Protein AF-A0A8T6NAM1-F1 (afdb_monomer_lite)

Foldseek 3Di:
DVVVVVVVVCVVPPDDDDVVQVVDPPDDDDDAQDADQQARFGRHDDPDPVPDDRLAPRQPAFFDWDWDQDQACDWDAHNNDIDDDHHRDTDTGGPSVVSGNDPDDD

Secondary structure (DSSP, 8-state):
-HHHHHHHHHHHHS----HHHHS-TTPPPPPTT-B-TTT--B----S-TTT--HHHHT--S---EEEEEEEESS-EEETTEEE--EEEEEEEEEHHHHH--PPPP-

Sequence (106 aa):
AFKKKIESLQHEIGAHIDPNVTIDVHRIFRMGGTINSKSGLTKTLCTDIAKFNPGMDACFIDDDQVTVLVNCPVSFKLKNKKFGPYKKEQVSIPKYALGAKLPPRH

Radius of gyration: 19.1 Å; chains: 1; bounding box: 41×36×47 Å

pLDDT: mean 89.02, std 11.63, range [32.16, 97.12]

Structure (mmCIF, N/CA/C/O backbone):
data_AF-A0A8T6NAM1-F1
#
_entry.id   AF-A0A8T6NAM1-F1
#
loop_
_atom_site.group_PDB
_atom_site.id
_atom_site.type_symbol
_atom_site.label_atom_id
_atom_site.label_alt_id
_atom_site.label_comp_id
_atom_site.label_asym_id
_atom_site.label_entity_id
_atom_site.label_seq_id
_atom_site.pdbx_PDB_ins_code
_atom_site.Cartn_x
_atom_site.Cartn_y
_atom_site.Cartn_z
_atom_site.occupancy
_atom_site.B_iso_or_equiv
_atom_site.auth_seq_id
_atom_site.auth_comp_id
_atom_site.auth_asym_id
_atom_site.auth_atom_id
_atom_site.pdbx_PDB_model_num
ATOM 1 N N . ALA A 1 1 ? 21.936 24.438 -25.581 1.00 76.19 1 ALA A N 1
ATOM 2 C CA . ALA A 1 1 ? 20.563 24.053 -25.982 1.00 76.19 1 ALA A CA 1
ATOM 3 C C . ALA A 1 1 ? 20.396 22.534 -26.114 1.00 76.19 1 ALA A C 1
ATOM 5 O O . ALA A 1 1 ? 19.559 21.981 -25.419 1.00 76.19 1 ALA A O 1
ATOM 6 N N . PHE A 1 2 ? 21.212 21.848 -26.927 1.00 89.69 2 PHE A N 1
ATOM 7 C CA . PHE A 1 2 ? 21.095 20.398 -27.171 1.00 89.69 2 PHE A CA 1
ATOM 8 C C . PHE A 1 2 ? 21.294 19.515 -25.923 1.00 89.69 2 PHE A C 1
ATOM 10 O O . PHE A 1 2 ? 20.430 18.705 -25.616 1.00 89.69 2 PHE A O 1
ATOM 17 N N . LYS A 1 3 ? 22.362 19.733 -25.138 1.00 89.94 3 LYS A N 1
ATOM 18 C CA . LYS A 1 3 ? 22.636 18.975 -23.896 1.00 89.94 3 LYS A CA 1
ATOM 19 C C . LYS A 1 3 ? 21.459 18.984 -22.909 1.00 89.94 3 LYS A C 1
ATOM 21 O O . LYS A 1 3 ? 21.022 17.933 -22.468 1.00 89.94 3 LYS A O 1
ATOM 26 N N . LYS A 1 4 ? 20.887 20.165 -22.655 1.00 91.81 4 LYS A N 1
ATOM 27 C CA . LYS A 1 4 ? 19.721 20.334 -21.773 1.00 91.81 4 LYS A CA 1
ATOM 28 C C . LYS A 1 4 ? 18.492 19.556 -22.270 1.00 91.81 4 LYS A C 1
ATOM 30 O O . LYS A 1 4 ? 17.691 19.098 -21.469 1.00 91.81 4 LYS A O 1
ATOM 35 N N . LYS A 1 5 ? 18.363 19.393 -23.593 1.00 91.00 5 LYS A N 1
ATOM 36 C CA . LYS A 1 5 ? 17.297 18.609 -24.228 1.00 91.00 5 LYS A CA 1
ATOM 37 C C . LYS A 1 5 ? 17.527 17.100 -24.083 1.00 91.00 5 LYS A C 1
ATOM 39 O O . LYS A 1 5 ? 16.571 16.358 -23.923 1.00 91.00 5 LYS A O 1
ATOM 44 N N . ILE A 1 6 ? 18.781 16.645 -24.097 1.00 92.12 6 ILE A N 1
ATOM 45 C CA . ILE A 1 6 ? 19.126 15.244 -23.803 1.00 92.12 6 ILE A CA 1
ATOM 46 C C . ILE A 1 6 ? 18.876 14.920 -22.326 1.00 92.12 6 ILE A C 1
ATOM 48 O O . ILE A 1 6 ? 18.289 13.889 -22.028 1.00 92.12 6 ILE A O 1
ATOM 52 N N . GLU A 1 7 ? 19.251 15.815 -21.410 1.00 91.12 7 GLU A N 1
ATOM 53 C CA . GLU A 1 7 ? 19.001 15.648 -19.970 1.00 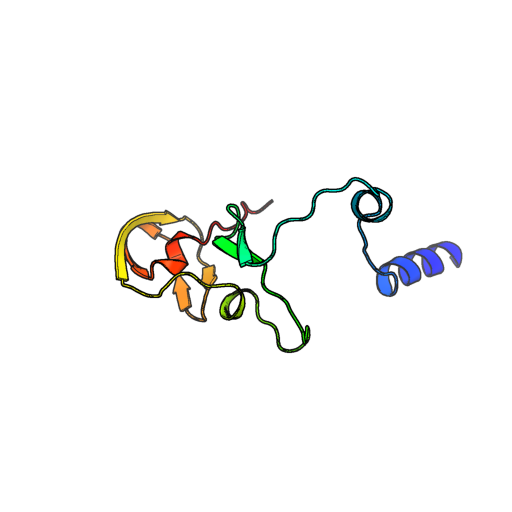91.12 7 GLU A CA 1
ATOM 54 C C . GLU A 1 7 ? 17.498 15.593 -19.649 1.00 91.12 7 GLU A C 1
ATOM 56 O O . GLU A 1 7 ? 17.068 14.743 -18.871 1.00 91.12 7 GLU A O 1
ATOM 61 N N . SER A 1 8 ? 16.678 16.443 -20.282 1.00 90.81 8 SER A N 1
ATOM 62 C CA . SER A 1 8 ? 15.221 16.387 -20.104 1.00 90.81 8 SER A CA 1
ATOM 63 C C . SER A 1 8 ? 14.627 15.093 -20.656 1.00 90.81 8 SER A C 1
ATOM 65 O O . SER A 1 8 ? 13.813 14.465 -19.988 1.00 90.81 8 SER A O 1
ATOM 67 N N . LEU A 1 9 ? 15.077 14.651 -21.837 1.00 90.31 9 LEU A N 1
ATOM 68 C CA . LEU A 1 9 ? 14.637 13.383 -22.419 1.00 90.31 9 LEU A CA 1
ATOM 69 C C . LEU A 1 9 ? 15.022 12.201 -21.531 1.00 90.31 9 LEU A C 1
ATOM 71 O O . LEU A 1 9 ? 14.183 11.347 -21.285 1.00 90.31 9 LEU A O 1
ATOM 75 N N . GLN A 1 10 ? 16.247 12.170 -20.999 1.00 90.12 10 GLN A N 1
ATOM 76 C CA . GLN A 1 10 ? 16.686 11.134 -20.063 1.00 90.12 10 GLN A CA 1
ATOM 77 C C . GLN A 1 10 ? 15.792 11.081 -18.820 1.00 90.12 10 GLN A C 1
ATOM 79 O O . GLN A 1 10 ? 15.475 9.994 -18.350 1.00 90.12 10 GLN A O 1
ATOM 84 N N . HIS A 1 11 ? 15.373 12.230 -18.290 1.00 87.81 11 HIS A N 1
ATOM 85 C CA . HIS A 1 11 ? 14.467 12.275 -17.146 1.00 87.81 11 HIS A CA 1
ATOM 86 C C . HIS A 1 11 ? 13.050 11.778 -17.490 1.00 87.81 11 HIS A C 1
ATOM 88 O O . HIS A 1 11 ? 12.411 11.130 -16.660 1.00 87.81 11 HIS A O 1
ATOM 94 N N . GLU A 1 12 ? 12.560 12.080 -18.696 1.00 89.94 12 GLU A N 1
ATOM 95 C CA . GLU A 1 12 ? 11.226 11.689 -19.173 1.00 89.94 12 GLU A CA 1
ATOM 96 C C . GLU A 1 12 ? 11.128 10.206 -19.552 1.00 89.94 12 GLU A C 1
ATOM 98 O O . GLU A 1 12 ? 10.128 9.564 -19.241 1.00 89.94 12 GLU A O 1
ATOM 103 N N . ILE A 1 13 ? 12.148 9.660 -20.221 1.00 91.00 13 ILE A N 1
ATOM 104 C CA . ILE A 1 13 ? 12.122 8.290 -20.766 1.00 91.00 13 ILE A CA 1
ATOM 105 C C . ILE A 1 13 ? 12.919 7.293 -19.923 1.00 91.00 13 ILE A C 1
ATOM 107 O O . ILE A 1 13 ? 12.761 6.083 -20.077 1.00 91.00 13 ILE A O 1
ATOM 111 N N . GLY A 1 14 ? 13.825 7.783 -19.077 1.00 88.38 14 GLY A N 1
ATOM 112 C CA . GLY A 1 14 ? 14.701 6.949 -18.270 1.00 88.38 14 GLY A CA 1
ATOM 113 C C . GLY A 1 14 ? 13.946 6.241 -17.151 1.00 88.38 14 GLY A C 1
ATOM 114 O O . GLY A 1 14 ? 13.052 6.800 -16.516 1.00 88.38 14 GLY A O 1
ATOM 115 N N . ALA A 1 15 ? 14.344 5.000 -16.873 1.00 89.44 15 ALA A N 1
ATOM 116 C CA . ALA A 1 15 ? 13.851 4.278 -15.711 1.00 89.44 15 ALA A CA 1
ATOM 117 C C . ALA A 1 15 ? 14.473 4.856 -14.430 1.00 89.44 15 ALA A C 1
ATOM 119 O O . ALA A 1 15 ? 15.695 4.876 -14.269 1.00 89.44 15 ALA A O 1
ATOM 120 N N . HIS A 1 16 ? 13.624 5.289 -13.499 1.00 90.50 16 HIS A N 1
ATOM 121 C CA . HIS A 1 16 ? 14.044 5.778 -12.185 1.00 90.50 16 HIS A CA 1
ATOM 122 C C . HIS A 1 16 ? 14.272 4.594 -11.244 1.00 90.50 16 HIS A C 1
ATOM 124 O O . HIS A 1 16 ? 13.342 4.088 -10.618 1.00 90.50 16 HIS A O 1
ATOM 130 N N . ILE A 1 17 ? 15.518 4.126 -11.185 1.00 91.81 17 ILE A N 1
ATOM 131 C CA . ILE A 1 17 ? 15.949 2.989 -10.363 1.00 91.81 17 ILE A CA 1
ATOM 132 C C . ILE A 1 17 ? 16.922 3.498 -9.299 1.00 91.81 17 ILE A C 1
ATOM 134 O O . ILE A 1 17 ? 17.776 4.329 -9.588 1.00 91.81 17 ILE A O 1
ATOM 138 N N . ASP A 1 18 ? 16.819 2.985 -8.073 1.00 92.88 18 ASP A N 1
ATOM 139 C CA . ASP A 1 18 ? 17.806 3.249 -7.024 1.00 92.88 18 ASP A CA 1
ATOM 140 C C . ASP A 1 18 ? 19.069 2.390 -7.275 1.00 92.88 18 ASP A C 1
ATOM 142 O O . ASP A 1 18 ? 19.023 1.156 -7.131 1.00 92.88 18 ASP A O 1
ATOM 146 N N . PRO A 1 19 ? 20.206 3.000 -7.666 1.00 93.62 19 PRO A N 1
ATOM 147 C CA . PRO A 1 19 ? 21.412 2.253 -8.004 1.00 93.62 19 PRO A CA 1
ATOM 148 C C . PRO A 1 19 ? 22.000 1.537 -6.786 1.00 93.62 19 PRO A C 1
ATOM 150 O O . PRO A 1 19 ? 22.509 0.431 -6.938 1.00 93.62 19 PRO A O 1
ATOM 153 N N . ASN A 1 20 ? 21.844 2.085 -5.575 1.00 95.56 20 ASN A N 1
ATOM 154 C CA . ASN A 1 20 ? 22.351 1.473 -4.343 1.00 95.56 20 ASN A CA 1
ATOM 155 C C . ASN A 1 20 ? 21.590 0.185 -3.983 1.00 95.56 20 ASN A C 1
ATOM 157 O O . ASN A 1 20 ? 22.079 -0.634 -3.210 1.00 95.56 20 ASN A O 1
ATOM 161 N N . VAL A 1 21 ? 20.373 -0.008 -4.509 1.00 94.25 21 VAL A N 1
ATOM 162 C CA . VAL A 1 21 ? 19.652 -1.295 -4.438 1.00 94.25 21 VAL A CA 1
ATOM 163 C C . VAL A 1 21 ? 20.188 -2.287 -5.446 1.00 94.25 21 V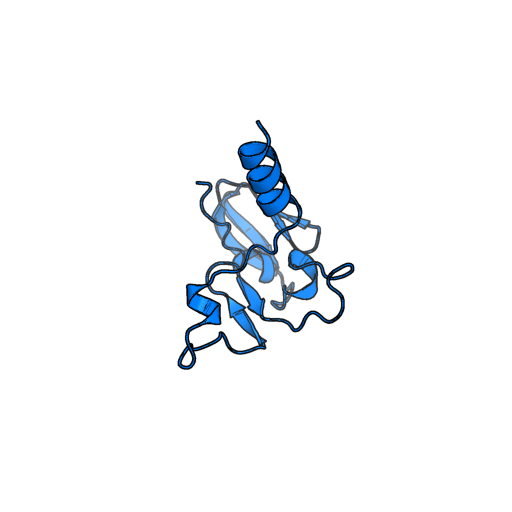AL A C 1
ATOM 165 O O . VAL A 1 21 ? 20.273 -3.471 -5.142 1.00 94.25 21 VAL A O 1
ATOM 168 N N . THR A 1 22 ? 20.513 -1.805 -6.638 1.00 96.00 22 THR A N 1
ATOM 169 C CA . THR A 1 22 ? 20.732 -2.656 -7.806 1.00 96.00 22 THR A CA 1
ATOM 170 C C . THR A 1 22 ? 22.141 -3.243 -7.838 1.00 96.00 22 THR A C 1
ATOM 172 O O . THR A 1 22 ? 22.312 -4.379 -8.264 1.00 96.00 22 THR A O 1
ATOM 175 N N . ILE A 1 23 ? 23.145 -2.491 -7.377 1.00 96.62 23 ILE A N 1
ATOM 176 C CA . ILE A 1 23 ? 24.553 -2.920 -7.418 1.00 96.62 23 ILE A CA 1
ATOM 177 C C . ILE A 1 23 ? 24.966 -3.800 -6.229 1.00 96.62 23 ILE A C 1
ATOM 179 O O . ILE A 1 23 ? 26.014 -4.438 -6.276 1.00 96.62 23 ILE A O 1
ATOM 183 N N . ASP A 1 24 ? 24.176 -3.816 -5.153 1.00 97.12 24 ASP A N 1
ATOM 184 C CA . ASP A 1 24 ? 24.509 -4.523 -3.917 1.00 97.12 24 ASP A CA 1
ATOM 185 C C . ASP A 1 24 ? 24.065 -5.993 -3.974 1.00 97.12 24 ASP A C 1
ATOM 187 O O . ASP A 1 24 ? 22.890 -6.327 -3.807 1.00 97.12 24 ASP A O 1
ATOM 191 N N . VAL A 1 25 ? 25.037 -6.884 -4.175 1.00 95.44 25 VAL A N 1
ATOM 192 C CA . VAL A 1 25 ? 24.836 -8.341 -4.254 1.00 95.44 25 VAL A CA 1
ATOM 193 C C . VAL A 1 25 ? 24.508 -8.993 -2.907 1.00 95.44 25 VAL A C 1
ATOM 195 O O . VAL A 1 25 ? 24.064 -10.139 -2.874 1.00 95.44 25 VAL A O 1
ATOM 198 N N . HIS A 1 26 ? 24.705 -8.282 -1.794 1.00 96.31 26 HIS A N 1
ATOM 199 C CA . HIS A 1 26 ? 24.439 -8.779 -0.443 1.00 96.31 26 HIS A CA 1
ATOM 200 C C . HIS A 1 26 ? 23.152 -8.204 0.155 1.00 96.31 26 HIS A C 1
ATOM 202 O O . HIS A 1 26 ? 22.868 -8.384 1.343 1.00 96.31 26 HIS A O 1
ATOM 208 N N . ARG A 1 27 ? 22.343 -7.522 -0.659 1.00 94.81 27 ARG A N 1
ATOM 209 C CA . ARG A 1 27 ? 21.161 -6.823 -0.176 1.00 94.81 27 ARG A CA 1
ATOM 210 C C . ARG A 1 27 ? 20.070 -7.772 0.312 1.00 94.81 27 ARG A C 1
ATOM 212 O O . ARG A 1 27 ? 19.625 -8.681 -0.386 1.00 94.81 27 ARG A O 1
ATOM 219 N N . ILE A 1 28 ? 19.536 -7.471 1.494 1.00 95.75 28 ILE A N 1
ATOM 220 C CA . ILE A 1 28 ? 18.362 -8.156 2.038 1.00 95.75 28 ILE A CA 1
ATOM 221 C C . ILE A 1 28 ? 17.092 -7.513 1.476 1.00 95.75 28 ILE A C 1
ATOM 223 O O . ILE A 1 28 ? 16.828 -6.321 1.665 1.00 95.75 28 ILE A O 1
ATOM 227 N N . PHE A 1 29 ? 16.259 -8.323 0.828 1.00 94.75 29 PHE A N 1
ATOM 228 C CA . PHE A 1 29 ? 14.935 -7.909 0.381 1.00 94.75 29 PHE A CA 1
ATOM 229 C C . PHE A 1 29 ? 13.872 -8.249 1.416 1.00 94.75 29 PHE A C 1
ATOM 231 O O . PHE A 1 29 ? 13.914 -9.278 2.087 1.00 94.75 29 PHE A O 1
ATOM 238 N N . ARG A 1 30 ? 12.844 -7.401 1.492 1.00 93.56 30 ARG A N 1
ATOM 239 C CA . ARG A 1 30 ? 11.649 -7.724 2.273 1.00 93.56 30 ARG A CA 1
ATOM 240 C C . ARG A 1 30 ? 11.030 -9.031 1.769 1.00 93.56 30 ARG A C 1
ATOM 242 O O . ARG A 1 30 ? 10.822 -9.180 0.564 1.00 93.56 30 ARG A O 1
ATOM 249 N N . MET A 1 31 ? 10.679 -9.916 2.690 1.00 95.75 31 MET A N 1
ATOM 250 C CA . MET A 1 31 ? 10.020 -11.187 2.398 1.00 95.75 31 MET A CA 1
ATOM 251 C C . MET A 1 31 ? 8.602 -10.970 1.837 1.00 95.75 31 MET A C 1
ATOM 253 O O . MET A 1 31 ? 7.870 -10.090 2.299 1.00 95.75 31 MET A O 1
ATOM 257 N N . GLY A 1 32 ? 8.220 -11.741 0.816 1.00 95.25 32 GLY A N 1
ATOM 258 C CA . GLY A 1 32 ? 6.860 -11.719 0.262 1.00 95.25 32 GLY A CA 1
ATOM 259 C C . GLY A 1 32 ? 5.820 -12.150 1.300 1.00 95.25 32 GLY A C 1
ATOM 260 O O . GLY A 1 32 ? 6.132 -12.922 2.199 1.00 95.25 32 GLY A O 1
ATOM 261 N N . GLY A 1 33 ? 4.606 -11.605 1.224 1.00 93.06 33 GLY A N 1
ATOM 262 C CA . GLY A 1 33 ? 3.531 -11.890 2.182 1.00 93.06 33 GLY A CA 1
ATOM 263 C C . GLY A 1 33 ? 3.659 -11.178 3.535 1.00 93.06 33 GLY A C 1
ATOM 264 O O . GLY A 1 33 ? 2.731 -11.223 4.335 1.00 93.06 33 GLY A O 1
ATOM 265 N N . THR A 1 34 ? 4.762 -10.467 3.797 1.00 94.50 34 THR A N 1
ATOM 266 C CA . THR A 1 34 ? 4.934 -9.701 5.044 1.00 94.50 34 THR A CA 1
ATOM 267 C C . THR A 1 34 ? 4.298 -8.312 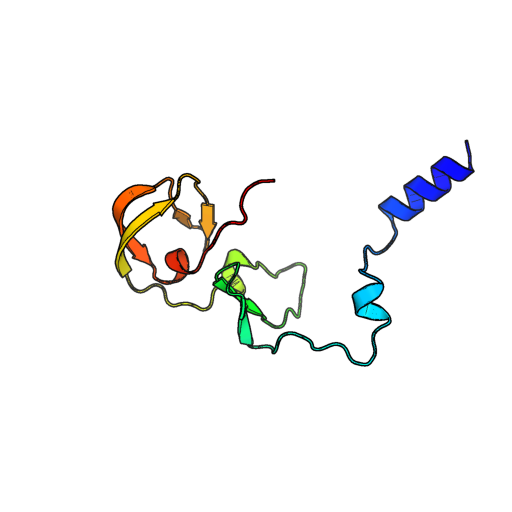4.979 1.00 94.50 34 THR A C 1
ATOM 269 O O . THR A 1 34 ? 4.241 -7.684 3.918 1.00 94.50 34 THR A O 1
ATOM 272 N N . ILE A 1 35 ? 3.852 -7.807 6.133 1.00 93.31 35 ILE A N 1
ATOM 273 C CA . ILE A 1 35 ? 3.243 -6.478 6.277 1.00 93.31 35 ILE A CA 1
ATOM 274 C C . ILE A 1 35 ? 4.326 -5.401 6.420 1.00 93.31 35 ILE A C 1
ATOM 276 O O . ILE A 1 35 ? 5.270 -5.521 7.203 1.00 93.31 35 ILE A O 1
ATOM 280 N N . ASN A 1 36 ? 4.173 -4.297 5.690 1.00 91.88 36 ASN A N 1
ATOM 281 C CA . ASN A 1 36 ? 4.968 -3.091 5.877 1.00 91.88 36 ASN A CA 1
ATOM 282 C C . ASN A 1 36 ? 4.451 -2.296 7.081 1.00 91.88 36 ASN A C 1
ATOM 284 O O . ASN A 1 36 ? 3.410 -1.652 6.990 1.00 91.88 36 ASN A O 1
ATOM 288 N N . SER A 1 37 ? 5.208 -2.250 8.175 1.00 88.62 37 SER A N 1
ATOM 289 C CA . SER A 1 37 ? 4.825 -1.522 9.396 1.00 88.62 37 SER A CA 1
ATOM 290 C C . SER A 1 37 ? 4.568 -0.021 9.201 1.00 88.62 37 SER A C 1
ATOM 292 O O . SER A 1 37 ? 3.881 0.591 10.019 1.00 88.62 37 SER A O 1
ATOM 294 N N . LYS A 1 38 ? 5.100 0.592 8.132 1.00 87.50 38 LYS A N 1
ATOM 295 C CA . LYS A 1 38 ? 4.870 2.011 7.826 1.00 87.50 38 LYS A CA 1
ATOM 296 C C . LYS A 1 38 ? 3.534 2.278 7.142 1.00 87.50 38 LYS A C 1
ATOM 298 O O . LYS A 1 38 ? 3.031 3.377 7.303 1.00 87.50 38 LYS A O 1
ATOM 303 N N . SER A 1 39 ? 2.996 1.333 6.370 1.00 87.88 39 SER A N 1
ATOM 304 C CA . SER A 1 39 ? 1.765 1.538 5.588 1.00 87.88 39 SER A CA 1
ATOM 305 C C . SER A 1 39 ? 0.619 0.601 5.964 1.00 87.88 39 SER A C 1
ATOM 307 O O . SER A 1 39 ? -0.510 0.849 5.559 1.00 87.88 39 SER A O 1
ATOM 309 N N . GLY A 1 40 ? 0.900 -0.493 6.674 1.00 90.06 40 GLY A N 1
ATOM 310 C CA . GLY A 1 40 ? -0.063 -1.563 6.948 1.00 90.06 40 GLY A CA 1
ATOM 311 C C . GLY A 1 40 ? -0.402 -2.434 5.739 1.00 90.06 40 GLY A C 1
ATOM 312 O O . GLY A 1 40 ? -1.290 -3.273 5.837 1.00 90.06 40 GLY A O 1
ATOM 313 N N . LEU A 1 41 ? 0.285 -2.246 4.606 1.00 93.19 41 LEU A N 1
ATOM 314 C CA . LEU A 1 41 ? 0.065 -3.020 3.381 1.00 93.19 41 LEU A CA 1
ATOM 315 C C . LEU A 1 41 ? 1.052 -4.182 3.271 1.00 93.19 41 LEU A C 1
ATOM 317 O O . LEU A 1 41 ? 2.214 -4.069 3.674 1.00 93.19 41 LEU A O 1
ATOM 321 N N . THR A 1 42 ? 0.602 -5.277 2.676 1.00 94.44 42 THR A N 1
ATOM 322 C CA . THR A 1 42 ? 1.382 -6.498 2.477 1.00 94.44 42 THR A CA 1
ATOM 323 C C . THR A 1 42 ? 2.259 -6.409 1.228 1.00 94.44 42 THR A C 1
ATOM 325 O O . THR A 1 42 ? 1.868 -5.838 0.210 1.00 94.44 42 THR A O 1
ATOM 328 N N . LYS A 1 43 ? 3.464 -6.992 1.271 1.00 94.75 43 LYS A N 1
ATOM 329 C CA . LYS A 1 43 ? 4.285 -7.201 0.070 1.00 94.75 43 LYS A CA 1
ATOM 330 C C . LYS A 1 43 ? 3.688 -8.337 -0.767 1.00 94.75 43 LYS A C 1
ATOM 332 O O . LYS A 1 43 ? 4.064 -9.496 -0.599 1.00 94.75 43 LYS A O 1
ATOM 337 N N . THR A 1 44 ? 2.765 -7.990 -1.655 1.00 93.56 44 THR A N 1
ATOM 338 C CA . THR A 1 44 ? 2.079 -8.935 -2.547 1.00 93.56 44 THR A CA 1
ATOM 339 C C . THR A 1 44 ? 2.775 -9.009 -3.906 1.00 93.56 44 THR A C 1
ATOM 341 O O . THR A 1 44 ? 3.335 -8.020 -4.381 1.00 93.56 44 THR A O 1
ATOM 344 N N . LEU A 1 45 ? 2.762 -10.191 -4.528 1.00 94.12 45 LEU A N 1
ATOM 345 C CA . LEU A 1 45 ? 3.203 -10.362 -5.910 1.00 94.12 45 LEU A CA 1
ATOM 346 C C . LEU A 1 45 ? 2.225 -9.637 -6.845 1.00 94.12 45 LEU A C 1
ATOM 348 O O . LEU A 1 45 ? 1.028 -9.910 -6.817 1.00 94.12 45 LEU A O 1
ATOM 352 N N . CYS A 1 46 ? 2.740 -8.737 -7.677 1.00 94.69 46 CYS A N 1
ATOM 353 C CA . CYS A 1 46 ? 1.974 -8.068 -8.722 1.00 94.69 46 CYS A CA 1
ATOM 354 C C . CYS A 1 46 ? 2.330 -8.698 -10.071 1.00 94.69 46 CYS A C 1
ATOM 356 O O . CYS A 1 46 ? 3.482 -8.630 -10.495 1.00 94.69 46 CYS A O 1
ATOM 358 N N . THR A 1 47 ? 1.355 -9.334 -10.717 1.00 95.31 47 THR A N 1
ATOM 359 C CA . THR A 1 47 ? 1.516 -9.957 -12.041 1.00 95.31 47 THR A CA 1
ATOM 360 C C . THR A 1 47 ? 1.132 -9.017 -13.184 1.00 95.31 47 THR A C 1
ATOM 362 O O . THR A 1 47 ? 1.648 -9.163 -14.287 1.00 95.31 47 THR A O 1
ATOM 365 N N . ASP A 1 48 ? 0.254 -8.046 -12.921 1.00 96.50 48 ASP A N 1
ATOM 366 C CA . ASP A 1 48 ? -0.227 -7.060 -13.890 1.00 96.50 48 ASP A CA 1
ATOM 367 C C . ASP A 1 48 ? -0.286 -5.675 -13.232 1.00 96.50 48 ASP A C 1
ATOM 369 O O . ASP A 1 48 ? -1.197 -5.362 -12.460 1.00 96.50 48 ASP A O 1
ATOM 373 N N . ILE A 1 49 ? 0.702 -4.833 -13.546 1.00 94.19 49 ILE A N 1
ATOM 374 C CA . ILE A 1 49 ? 0.831 -3.496 -12.958 1.00 94.19 49 ILE A CA 1
ATOM 375 C C . ILE A 1 49 ? -0.306 -2.553 -13.366 1.00 94.19 49 ILE A C 1
ATOM 377 O O . ILE A 1 49 ? -0.610 -1.624 -12.624 1.00 94.19 49 ILE A O 1
ATOM 381 N N . ALA A 1 50 ? -0.952 -2.791 -14.514 1.00 96.25 50 ALA A N 1
ATOM 382 C CA . ALA A 1 50 ? -2.032 -1.939 -15.000 1.00 96.25 50 ALA A CA 1
ATOM 383 C C . ALA A 1 50 ? -3.342 -2.178 -14.233 1.00 96.25 50 ALA A C 1
ATOM 385 O O . ALA A 1 50 ? -4.171 -1.275 -14.136 1.00 96.25 50 ALA A O 1
ATOM 386 N N . LYS A 1 51 ? -3.529 -3.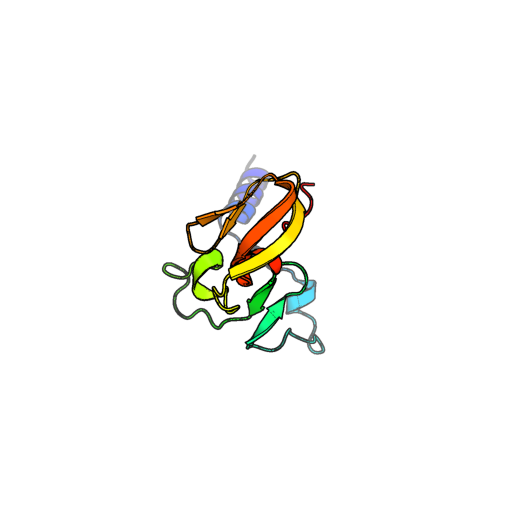382 -13.678 1.00 95.75 51 LYS A N 1
ATOM 387 C CA . LYS A 1 51 ? -4.729 -3.750 -12.906 1.00 95.75 51 LYS A CA 1
ATOM 388 C C . LYS A 1 51 ? -4.537 -3.662 -11.395 1.00 95.75 51 LYS A C 1
ATOM 390 O O . LYS A 1 51 ? -5.525 -3.577 -10.672 1.00 95.75 51 LYS A O 1
ATOM 395 N N . PHE A 1 52 ? -3.295 -3.693 -10.921 1.00 95.19 52 PHE A N 1
ATOM 396 C CA . PHE A 1 52 ? -2.993 -3.740 -9.496 1.00 95.19 52 PHE A CA 1
ATOM 397 C C . PHE A 1 52 ? -3.320 -2.426 -8.780 1.00 95.19 52 PHE A C 1
ATOM 399 O O . PHE A 1 52 ? -2.818 -1.355 -9.122 1.00 95.19 52 PHE A O 1
ATOM 406 N N . ASN A 1 53 ? -4.104 -2.521 -7.711 1.00 92.31 53 ASN A N 1
ATOM 407 C CA . ASN A 1 53 ? -4.415 -1.428 -6.809 1.00 92.31 53 ASN A CA 1
ATOM 408 C C . ASN A 1 53 ? -3.883 -1.739 -5.399 1.00 92.31 53 ASN A C 1
ATOM 410 O O . ASN A 1 53 ? -4.501 -2.509 -4.661 1.00 92.31 53 ASN A O 1
ATOM 414 N N . PRO A 1 54 ? -2.805 -1.074 -4.944 1.00 91.44 54 PRO A N 1
ATOM 415 C CA . PRO A 1 54 ? -2.233 -1.316 -3.619 1.00 91.44 54 PRO A CA 1
ATOM 416 C C . PRO A 1 54 ? -3.230 -1.135 -2.461 1.00 91.44 54 PRO A C 1
ATOM 418 O O . PRO A 1 54 ? -3.144 -1.828 -1.451 1.00 91.44 54 PRO A O 1
ATOM 421 N N . GLY A 1 55 ? -4.192 -0.215 -2.591 1.00 90.19 55 GLY A N 1
ATOM 422 C CA . GLY A 1 55 ? -5.196 0.055 -1.558 1.00 90.19 55 GLY A CA 1
ATOM 423 C C . GLY A 1 55 ? 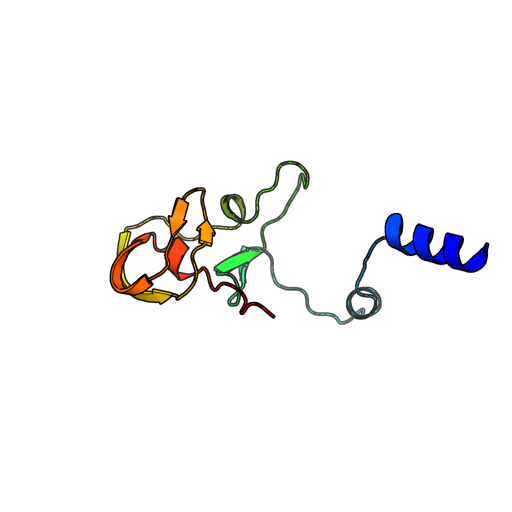-6.320 -0.984 -1.480 1.00 90.19 55 GLY A C 1
ATOM 424 O O . GLY A 1 55 ? -7.126 -0.932 -0.547 1.00 90.19 55 GLY A O 1
ATOM 425 N N . MET A 1 56 ? -6.382 -1.900 -2.448 1.00 90.81 56 MET A N 1
ATOM 426 C CA . MET A 1 56 ? -7.318 -3.024 -2.493 1.00 90.81 56 MET A CA 1
ATOM 427 C C . MET A 1 56 ? -6.558 -4.343 -2.309 1.00 90.81 56 MET A C 1
ATOM 429 O O . MET A 1 56 ? -6.781 -5.048 -1.329 1.00 90.81 56 MET A O 1
ATOM 433 N N . ASP A 1 57 ? -5.606 -4.619 -3.199 1.00 92.00 57 ASP A N 1
ATOM 434 C CA . ASP A 1 57 ? -4.977 -5.932 -3.388 1.00 92.00 57 ASP A CA 1
ATOM 435 C C . ASP A 1 57 ? -3.869 -6.227 -2.368 1.00 92.00 57 ASP A C 1
ATOM 437 O O . ASP A 1 57 ? -3.572 -7.382 -2.069 1.00 92.00 57 ASP A O 1
ATOM 441 N N . ALA A 1 58 ? -3.249 -5.187 -1.798 1.00 93.19 58 ALA A N 1
ATOM 442 C CA . ALA A 1 58 ? -2.235 -5.330 -0.749 1.00 93.19 58 ALA A CA 1
ATOM 443 C C . ALA A 1 58 ? -2.804 -5.135 0.669 1.00 93.19 58 ALA A C 1
ATOM 445 O O . ALA A 1 58 ? -2.057 -5.156 1.649 1.00 93.19 58 ALA A O 1
ATOM 446 N N . CYS A 1 59 ? -4.117 -4.934 0.804 1.00 92.31 59 CYS A N 1
ATOM 447 C CA . CYS A 1 59 ? -4.784 -4.693 2.080 1.00 92.31 59 CYS A CA 1
ATOM 448 C C . CYS A 1 59 ? -5.345 -6.005 2.659 1.00 92.31 59 CYS A C 1
ATOM 450 O O . CYS A 1 59 ? -6.528 -6.317 2.509 1.00 92.31 59 CYS A O 1
ATOM 452 N N . PHE A 1 60 ? -4.474 -6.782 3.310 1.00 88.00 60 PHE A N 1
ATOM 453 C CA . PHE A 1 60 ? -4.778 -8.159 3.726 1.00 88.00 60 PHE A CA 1
ATOM 454 C C . PHE A 1 60 ? -5.459 -8.291 5.099 1.00 88.00 60 PHE A C 1
ATOM 456 O O . PHE A 1 60 ? -6.010 -9.340 5.407 1.00 88.00 60 PHE A O 1
ATOM 463 N N . ILE A 1 61 ? -5.438 -7.242 5.927 1.00 90.25 61 ILE A N 1
ATOM 464 C CA . ILE A 1 61 ? -6.130 -7.251 7.224 1.00 90.25 61 ILE A CA 1
ATOM 465 C C . ILE A 1 61 ? -7.650 -7.369 6.987 1.00 90.25 61 ILE A C 1
ATOM 467 O O . ILE A 1 61 ? -8.187 -6.783 6.033 1.00 90.25 61 ILE A O 1
ATOM 471 N N . ASP A 1 62 ? -8.320 -8.132 7.853 1.00 90.50 62 ASP A N 1
ATOM 472 C CA . ASP A 1 62 ? -9.768 -8.338 7.827 1.00 90.50 62 ASP A CA 1
ATOM 473 C C . ASP A 1 62 ? -10.563 -7.036 8.043 1.00 90.50 62 ASP A C 1
ATOM 475 O O . ASP A 1 62 ? -10.031 -5.983 8.422 1.00 90.50 62 ASP A O 1
ATOM 479 N N . ASP A 1 63 ? -11.849 -7.088 7.708 1.00 92.75 63 ASP A N 1
ATOM 480 C CA . ASP A 1 63 ? -12.783 -5.970 7.789 1.00 92.75 63 ASP A CA 1
ATOM 481 C C . ASP A 1 63 ? -13.695 -6.004 9.019 1.00 92.75 63 ASP A C 1
ATOM 483 O O . ASP A 1 63 ? -14.634 -5.199 9.098 1.00 92.75 63 ASP A O 1
ATOM 487 N N . ASP A 1 64 ? -13.365 -6.842 10.009 1.00 94.88 64 ASP A N 1
ATOM 488 C CA . ASP A 1 64 ? -14.069 -6.877 11.285 1.00 94.88 64 ASP A CA 1
ATOM 489 C C . ASP A 1 64 ? -14.069 -5.483 11.911 1.00 94.88 64 ASP A C 1
ATOM 491 O O . ASP A 1 64 ? -13.055 -4.772 11.938 1.00 94.88 64 ASP A O 1
ATOM 495 N N . GLN A 1 65 ? -15.225 -5.082 12.434 1.00 94.75 65 GLN A N 1
ATOM 496 C CA . GLN A 1 65 ? -15.359 -3.799 13.104 1.00 94.75 65 GLN A CA 1
ATOM 497 C C . GLN A 1 65 ? -14.758 -3.868 14.501 1.00 94.75 65 GLN A C 1
ATOM 499 O O . GLN A 1 65 ? -15.078 -4.753 15.294 1.00 94.75 65 GLN A O 1
ATOM 504 N N . VAL A 1 66 ? -13.913 -2.893 14.818 1.00 94.38 66 VAL A N 1
ATOM 505 C CA . VAL A 1 66 ? -13.341 -2.721 16.151 1.00 94.38 66 VAL A CA 1
ATOM 506 C C . VAL A 1 66 ? -13.541 -1.288 16.614 1.00 94.38 66 VAL A C 1
ATOM 508 O O . VAL A 1 66 ? -13.366 -0.334 15.854 1.00 94.38 66 VAL A O 1
ATOM 511 N N . THR A 1 67 ? -13.924 -1.137 17.879 1.00 94.75 67 THR A N 1
ATOM 512 C CA . THR A 1 67 ? -14.118 0.172 18.502 1.00 94.75 67 THR A CA 1
ATOM 513 C C . THR A 1 67 ? -12.826 0.606 19.169 1.00 94.75 67 THR A C 1
ATOM 515 O O . THR A 1 67 ? -12.355 -0.035 20.107 1.00 94.75 67 THR A O 1
ATOM 518 N N . VAL A 1 68 ? -12.252 1.706 18.695 1.00 91.94 68 VAL A N 1
ATOM 519 C CA . VAL A 1 68 ? -10.969 2.226 19.178 1.00 91.94 68 VAL A CA 1
ATOM 520 C C . VAL A 1 68 ? -11.012 3.743 19.328 1.00 91.94 68 VAL A C 1
ATOM 522 O O . VAL A 1 68 ? -11.811 4.426 18.688 1.00 91.94 68 VAL A O 1
ATOM 525 N N . LEU A 1 69 ? -10.130 4.282 20.168 1.00 92.06 69 LEU A N 1
ATOM 526 C CA . LEU A 1 69 ? -9.892 5.719 20.256 1.00 92.06 69 LEU A CA 1
ATOM 527 C C . LEU A 1 69 ? -8.917 6.134 19.148 1.00 92.06 69 LEU A C 1
ATOM 529 O O . LEU A 1 69 ? -7.753 5.731 19.169 1.00 92.06 69 LEU A O 1
ATOM 533 N N . VAL A 1 70 ? -9.371 6.941 18.188 1.00 89.00 70 VAL A N 1
ATOM 534 C CA . VAL A 1 70 ? -8.567 7.326 17.017 1.00 89.00 70 VAL A CA 1
ATOM 535 C C . VAL A 1 70 ? -8.232 8.809 17.044 1.00 89.00 70 VAL A C 1
ATOM 537 O O . VAL A 1 70 ? -9.072 9.672 17.296 1.00 89.00 70 VAL A O 1
ATOM 540 N N . ASN A 1 71 ? -6.973 9.114 16.736 1.00 89.50 71 ASN A N 1
ATOM 541 C CA . ASN A 1 71 ? -6.482 10.470 16.544 1.00 89.50 71 ASN A CA 1
ATOM 542 C C . ASN A 1 71 ? -5.743 10.550 15.205 1.00 89.50 71 ASN A C 1
ATOM 544 O O . ASN A 1 71 ? -4.558 10.229 15.124 1.00 89.50 71 ASN A O 1
ATOM 548 N N . CYS A 1 72 ? -6.454 10.935 14.146 1.00 87.56 72 CYS A N 1
ATOM 549 C CA . CYS A 1 72 ? -5.913 11.016 12.794 1.00 87.56 72 CYS A CA 1
ATOM 550 C C . CYS A 1 72 ? -6.329 12.351 12.160 1.00 87.56 72 CYS A C 1
ATOM 552 O O . CYS A 1 72 ? -7.459 12.482 11.699 1.00 87.56 72 CYS A O 1
ATOM 554 N N . PRO A 1 73 ? -5.446 13.360 12.098 1.00 87.75 73 PRO A N 1
ATOM 555 C CA . PRO A 1 73 ? -5.826 14.699 11.639 1.00 87.75 73 PRO A CA 1
ATOM 556 C C . PRO A 1 73 ? -6.114 14.779 10.130 1.00 87.75 73 PRO A C 1
ATOM 558 O O . PRO A 1 73 ? -6.561 15.813 9.639 1.00 87.75 73 PRO A O 1
ATOM 561 N N . VAL A 1 74 ? -5.850 13.708 9.381 1.00 88.62 74 VAL A N 1
ATOM 562 C CA . VAL A 1 74 ? -5.959 13.648 7.922 1.00 88.62 74 VAL A CA 1
ATOM 563 C C . VAL A 1 74 ? -7.019 12.634 7.503 1.00 88.62 74 VAL A C 1
ATOM 565 O O . VAL A 1 74 ? -7.210 11.611 8.156 1.00 88.62 74 VAL A O 1
ATOM 568 N N . SER A 1 75 ? -7.702 12.912 6.391 1.00 89.62 75 SER A N 1
ATOM 569 C CA . SER A 1 75 ? -8.570 11.919 5.751 1.00 89.62 75 SER A CA 1
ATOM 570 C C . SER A 1 75 ? -7.803 11.103 4.720 1.00 89.62 75 SER A C 1
ATOM 572 O O . SER A 1 75 ? -6.884 11.611 4.073 1.00 89.62 75 SER A O 1
ATOM 574 N N . PHE A 1 76 ? -8.199 9.847 4.551 1.00 88.62 76 PHE A N 1
ATOM 575 C CA . PHE A 1 76 ? -7.599 8.931 3.589 1.00 88.62 76 PHE A CA 1
ATOM 576 C C . PHE A 1 76 ? -8.616 7.957 3.016 1.00 88.62 76 PHE A C 1
ATOM 578 O O . PHE A 1 76 ? -9.726 7.827 3.527 1.00 88.62 76 PHE A O 1
ATOM 585 N N . LYS A 1 77 ? -8.237 7.278 1.930 1.00 89.19 77 LYS A N 1
ATOM 586 C CA . LYS A 1 77 ? -9.063 6.275 1.261 1.00 89.19 77 LYS A CA 1
ATOM 587 C C . LYS A 1 77 ? -8.345 4.930 1.266 1.00 89.19 77 LYS A C 1
ATOM 589 O O . LYS A 1 77 ? -7.188 4.858 0.864 1.00 89.19 77 LYS A O 1
ATOM 594 N N . LEU A 1 78 ? -9.035 3.878 1.696 1.00 91.62 78 LEU A N 1
ATOM 595 C CA . LEU A 1 78 ? -8.536 2.501 1.687 1.00 91.62 78 LEU A CA 1
ATOM 596 C C . LEU A 1 78 ? -9.701 1.535 1.455 1.00 91.62 78 LEU A C 1
ATOM 598 O O . LEU A 1 78 ? -10.800 1.774 1.954 1.00 91.62 78 LEU A O 1
ATOM 602 N N . LYS A 1 79 ? -9.500 0.473 0.665 1.00 89.75 79 LYS A N 1
ATOM 603 C CA . LYS A 1 79 ? -10.588 -0.416 0.215 1.00 89.75 79 LYS A CA 1
ATOM 604 C C . LYS A 1 79 ? -11.814 0.342 -0.335 1.00 89.75 79 LYS A C 1
ATOM 606 O O . LYS A 1 79 ? -12.958 0.038 -0.017 1.00 89.75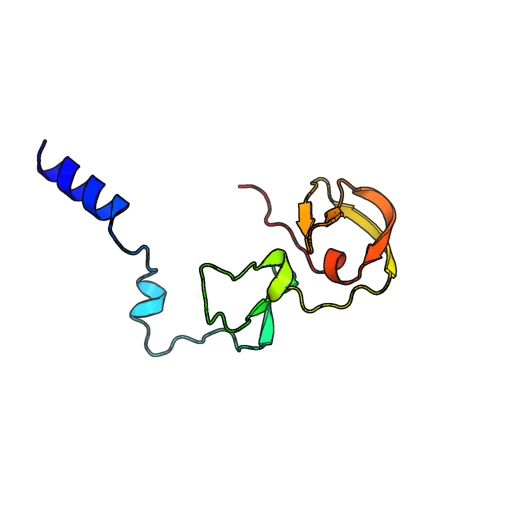 79 LYS A O 1
ATOM 611 N N . ASN A 1 80 ? -11.567 1.410 -1.097 1.00 89.50 80 ASN A N 1
ATOM 612 C CA . ASN A 1 80 ? -12.569 2.355 -1.603 1.00 89.50 80 ASN A CA 1
ATOM 613 C C . ASN A 1 80 ? -13.434 3.107 -0.572 1.00 89.50 80 ASN A C 1
ATOM 615 O O . ASN A 1 80 ? -14.277 3.906 -0.977 1.00 89.50 80 ASN A O 1
ATOM 619 N N . LYS A 1 81 ? -13.177 2.962 0.731 1.00 91.44 81 LYS A N 1
ATOM 620 C CA . LYS A 1 81 ? -13.856 3.706 1.798 1.00 91.44 81 LYS A CA 1
ATOM 621 C C . LYS A 1 81 ? -12.998 4.877 2.264 1.00 91.44 81 LYS A C 1
ATOM 623 O O . LYS A 1 81 ? -11.772 4.775 2.300 1.00 91.44 81 LYS A O 1
ATOM 628 N N . LYS A 1 82 ? -13.642 5.997 2.595 1.00 92.12 82 LYS A N 1
ATOM 629 C CA . LYS A 1 82 ? -12.981 7.180 3.155 1.00 92.12 82 LYS A CA 1
ATOM 630 C C . LYS A 1 82 ? -13.004 7.094 4.680 1.00 92.12 82 LYS A C 1
ATOM 632 O O . LYS A 1 82 ? -14.048 6.811 5.257 1.00 92.12 82 LYS A O 1
ATOM 637 N N . PHE A 1 83 ? -11.865 7.362 5.301 1.00 91.50 83 PHE A N 1
ATOM 638 C CA . PHE A 1 83 ? -11.678 7.384 6.745 1.00 91.50 83 PHE A CA 1
ATOM 639 C C . PHE A 1 83 ? -11.140 8.740 7.174 1.00 91.50 83 PHE A C 1
ATOM 641 O O . PHE A 1 83 ? -10.397 9.390 6.431 1.00 91.50 83 PHE A O 1
ATOM 648 N N . GLY A 1 84 ? -11.506 9.142 8.385 1.00 89.56 84 GLY A N 1
ATOM 649 C CA . GLY A 1 84 ? -11.093 10.396 8.989 1.00 89.56 84 GLY A CA 1
ATOM 650 C C . GLY A 1 84 ? -11.575 11.656 8.247 1.00 89.56 84 GLY A C 1
ATOM 651 O O . GLY A 1 84 ? -12.318 11.581 7.261 1.00 89.56 84 GLY A O 1
ATOM 652 N N . PRO A 1 85 ? -11.121 12.840 8.689 1.00 92.81 85 PRO A N 1
ATOM 653 C CA . PRO A 1 85 ? -10.233 13.031 9.837 1.00 92.81 85 PRO A CA 1
ATOM 654 C C . PRO A 1 85 ? -10.930 12.657 11.154 1.00 92.81 85 PRO A C 1
ATOM 656 O O . PRO A 1 85 ? -12.141 12.799 11.266 1.00 92.81 85 PRO A O 1
ATOM 659 N N . TYR A 1 86 ? -10.153 12.188 12.127 1.00 90.56 86 TYR A N 1
ATOM 660 C CA . TYR A 1 86 ? -10.606 11.821 13.467 1.00 90.56 86 TYR A CA 1
ATOM 661 C C . TYR A 1 86 ? -9.927 12.683 14.532 1.00 90.56 86 TYR A C 1
ATOM 663 O O . TYR A 1 86 ? -8.697 12.816 14.523 1.00 90.56 86 TYR A O 1
ATOM 671 N N . LYS A 1 87 ? -10.694 13.230 15.480 1.00 91.50 87 LYS A N 1
ATOM 672 C CA . LYS A 1 87 ? -10.179 14.107 16.553 1.00 91.50 87 LYS A CA 1
ATOM 673 C C . LYS A 1 87 ? -10.375 13.493 17.942 1.00 91.50 87 LYS A C 1
ATOM 675 O O . LYS A 1 87 ? -11.285 13.886 18.660 1.00 91.50 87 LYS A O 1
ATOM 680 N N . LYS A 1 88 ? -9.477 12.574 18.332 1.00 91.31 88 LYS A N 1
ATOM 681 C CA . LYS A 1 88 ? -9.496 11.867 19.635 1.00 91.31 88 LYS A CA 1
ATOM 682 C C . LYS A 1 88 ? -10.899 11.373 20.003 1.00 91.31 88 LYS A C 1
ATOM 684 O O . LYS A 1 88 ? -11.408 11.644 21.085 1.00 91.31 88 LYS A O 1
ATOM 689 N N . GLU A 1 89 ? -11.511 10.657 19.078 1.00 91.75 89 GLU A N 1
ATOM 690 C CA . GLU A 1 89 ? -12.882 10.176 19.201 1.00 91.75 89 GLU A CA 1
ATOM 691 C C . GLU A 1 89 ? -12.917 8.654 19.165 1.00 91.75 89 GLU A C 1
ATOM 693 O O . GLU A 1 89 ? -12.051 8.004 18.568 1.00 91.75 89 GLU A O 1
ATOM 698 N N . GLN A 1 90 ? -13.896 8.084 19.860 1.00 94.31 90 GLN A N 1
ATOM 699 C CA . GLN A 1 90 ? -14.119 6.650 19.860 1.00 94.31 90 GLN A CA 1
ATOM 700 C C . GLN A 1 90 ? -14.956 6.292 18.633 1.00 94.31 90 GLN A C 1
ATOM 702 O O . GLN A 1 90 ? -16.105 6.711 18.517 1.00 94.31 90 GLN A O 1
ATOM 707 N N . VAL A 1 91 ? -14.367 5.539 17.708 1.00 92.94 91 VAL A N 1
ATOM 708 C CA . VAL A 1 91 ? -14.996 5.172 16.435 1.00 92.94 91 VAL A CA 1
ATOM 709 C C . VAL A 1 91 ? -14.945 3.668 16.236 1.00 92.94 91 VAL A C 1
ATOM 711 O O . VAL A 1 91 ? -13.972 3.012 16.611 1.00 92.94 91 VAL A O 1
ATOM 714 N N . SER A 1 92 ? -16.003 3.129 15.634 1.00 94.50 92 SER A N 1
ATOM 715 C CA . SER A 1 92 ? -16.028 1.757 15.136 1.00 94.50 92 SER A CA 1
ATOM 716 C C . SER A 1 92 ? -15.575 1.773 13.680 1.00 94.50 92 SER A C 1
ATOM 718 O O . SER A 1 92 ? -16.228 2.392 12.837 1.00 94.50 92 SER A O 1
ATOM 720 N N . ILE A 1 93 ? -14.410 1.184 13.408 1.00 93.50 93 ILE A N 1
ATOM 721 C CA . ILE A 1 93 ? -13.829 1.118 12.064 1.00 93.50 93 ILE A CA 1
ATOM 722 C C . ILE A 1 93 ? -13.287 -0.288 11.770 1.00 93.50 93 ILE A C 1
ATOM 724 O O . ILE A 1 93 ? -12.928 -1.012 12.701 1.00 93.50 93 ILE A O 1
ATOM 728 N N . PRO A 1 94 ? -13.194 -0.687 10.485 1.00 94.06 94 PRO A N 1
ATOM 729 C CA . PRO A 1 94 ? -12.608 -1.968 10.110 1.00 94.06 94 PRO A CA 1
ATOM 730 C C . PRO A 1 94 ? -11.152 -2.084 10.578 1.00 94.06 94 PRO A C 1
ATOM 732 O O . PRO A 1 94 ? -10.395 -1.114 10.446 1.00 94.06 94 PRO A O 1
ATOM 735 N N . LYS A 1 95 ? -10.714 -3.271 11.023 1.00 91.94 95 LYS A N 1
ATOM 736 C CA . LYS A 1 95 ? -9.323 -3.494 11.472 1.00 91.94 95 LYS A CA 1
ATOM 737 C C . LYS A 1 95 ? -8.286 -3.054 10.441 1.00 91.94 95 LYS A C 1
ATOM 739 O O . LYS A 1 95 ? -7.275 -2.449 10.799 1.00 91.94 95 LYS A O 1
ATOM 744 N N . TYR A 1 96 ? -8.538 -3.282 9.153 1.00 91.25 96 TYR A N 1
ATOM 745 C CA . TYR A 1 96 ? -7.605 -2.876 8.100 1.00 91.25 96 TYR A CA 1
ATOM 746 C C . TYR A 1 96 ? -7.349 -1.366 8.026 1.00 91.25 96 TYR A C 1
ATOM 748 O O . TYR A 1 96 ? -6.281 -0.948 7.578 1.00 91.25 96 TYR A O 1
ATOM 756 N N . ALA A 1 97 ? -8.297 -0.537 8.470 1.00 91.12 97 ALA A N 1
ATOM 757 C CA . ALA A 1 97 ? -8.132 0.911 8.491 1.00 91.12 97 ALA A CA 1
ATOM 758 C C . ALA A 1 97 ? -7.174 1.366 9.606 1.00 91.12 97 ALA A C 1
ATOM 760 O O . ALA A 1 97 ? -6.569 2.427 9.486 1.00 91.12 97 ALA A O 1
ATOM 761 N N . LEU A 1 98 ? -6.982 0.553 10.652 1.00 86.88 98 LEU A N 1
ATOM 762 C CA . LEU A 1 98 ? -6.046 0.833 11.746 1.00 86.88 98 LEU A CA 1
ATOM 763 C C . LEU A 1 98 ? -4.588 0.629 11.347 1.00 86.88 98 LEU A C 1
ATOM 765 O O . LEU A 1 98 ? -3.713 1.370 11.789 1.00 86.88 98 LEU A O 1
ATOM 769 N N . GLY A 1 99 ? -4.321 -0.373 10.504 1.00 75.94 99 GLY A N 1
ATOM 770 C CA . GLY A 1 99 ? -2.975 -0.638 9.992 1.00 75.94 99 GLY A CA 1
ATOM 771 C C . GLY A 1 99 ? -2.454 0.476 9.078 1.00 75.94 99 GLY A C 1
ATOM 772 O O . GLY A 1 99 ? -1.244 0.611 8.896 1.00 75.94 99 GLY A O 1
ATOM 773 N N . ALA A 1 100 ? -3.352 1.296 8.528 1.00 74.19 100 ALA A N 1
ATOM 774 C CA . ALA A 1 100 ? -3.020 2.376 7.615 1.00 74.19 100 ALA A CA 1
ATOM 775 C C . ALA A 1 100 ? -2.341 3.545 8.347 1.00 74.19 100 ALA A C 1
ATOM 777 O O . ALA A 1 100 ? -2.979 4.510 8.766 1.00 74.19 100 ALA A O 1
ATOM 778 N N . LYS A 1 101 ? -1.012 3.497 8.465 1.00 65.19 101 LYS A N 1
ATOM 779 C CA . LYS A 1 101 ? -0.222 4.694 8.771 1.00 65.19 101 LYS A CA 1
ATOM 780 C C . LYS A 1 101 ? -0.031 5.490 7.486 1.00 65.19 101 LYS A C 1
ATOM 782 O O . LYS A 1 101 ? 0.623 5.044 6.545 1.00 65.19 101 LYS A O 1
ATOM 787 N N . LEU A 1 102 ? -0.618 6.680 7.441 1.00 53.31 102 LEU A N 1
ATOM 788 C CA . LEU A 1 102 ? -0.325 7.626 6.373 1.00 53.31 102 LEU A CA 1
ATOM 789 C C . LEU A 1 102 ? 1.083 8.177 6.585 1.00 53.31 102 LEU A C 1
ATOM 791 O O . LEU A 1 102 ? 1.444 8.480 7.728 1.00 53.31 102 LEU A O 1
ATOM 795 N N . PRO A 1 103 ? 1.883 8.319 5.517 1.00 45.59 103 PRO A N 1
ATOM 796 C CA . PRO A 1 103 ? 3.138 9.036 5.631 1.00 45.59 103 PRO A CA 1
ATOM 797 C C . PRO A 1 103 ? 2.853 10.456 6.152 1.00 45.59 103 PRO A C 1
ATOM 799 O O . PRO A 1 103 ? 1.856 11.063 5.740 1.00 45.59 103 PRO A O 1
ATOM 802 N N . PRO A 1 104 ? 3.688 11.000 7.058 1.00 38.44 104 PRO A N 1
ATOM 803 C CA . PRO A 1 104 ? 3.646 12.428 7.336 1.00 38.44 104 PRO A CA 1
ATOM 804 C C . PRO A 1 104 ? 3.829 13.157 6.001 1.00 38.44 104 PRO A C 1
ATOM 806 O O . PRO A 1 104 ? 4.695 12.784 5.208 1.00 38.44 104 PRO A O 1
ATOM 809 N N . ARG A 1 105 ? 2.974 14.144 5.709 1.00 37.03 105 ARG A N 1
ATOM 810 C CA . ARG A 1 105 ? 3.210 15.019 4.556 1.00 37.03 105 ARG A CA 1
ATOM 811 C C . ARG A 1 105 ? 4.554 15.714 4.792 1.00 37.03 105 ARG A C 1
ATOM 813 O O . ARG A 1 105 ? 4.719 16.330 5.844 1.00 37.03 105 ARG A O 1
ATOM 820 N N . HIS A 1 106 ? 5.487 15.531 3.861 1.00 32.16 106 HIS A N 1
ATOM 821 C CA . HIS A 1 106 ? 6.671 16.375 3.725 1.00 32.16 106 HIS A CA 1
ATOM 822 C C . HIS A 1 106 ? 6.265 17.725 3.139 1.00 32.16 106 HIS A C 1
ATOM 824 O O . HIS A 1 106 ? 5.343 17.725 2.287 1.00 32.16 106 HIS A O 1
#